Protein AF-A0A2H9NQX6-F1 (afdb_monomer)

Structure (mmCIF, N/CA/C/O backbone):
data_AF-A0A2H9NQX6-F1
#
_entry.id   AF-A0A2H9NQX6-F1
#
loop_
_atom_site.group_PDB
_atom_site.id
_atom_site.type_symbol
_atom_site.label_atom_id
_atom_site.label_alt_id
_atom_site.label_comp_id
_atom_site.label_asym_id
_atom_site.label_entity_id
_atom_site.label_seq_id
_atom_site.pdbx_PDB_ins_code
_atom_site.Cartn_x
_atom_site.Cartn_y
_atom_site.Cartn_z
_atom_site.occupancy
_atom_site.B_iso_or_equiv
_atom_site.auth_seq_id
_atom_site.auth_comp_id
_atom_site.auth_asym_id
_atom_site.auth_atom_id
_atom_site.pdbx_PDB_model_num
ATOM 1 N N . MET A 1 1 ? -41.849 44.296 30.010 1.00 39.97 1 MET A N 1
ATOM 2 C CA . MET A 1 1 ? -41.248 44.335 28.654 1.00 39.97 1 MET A CA 1
ATOM 3 C C . MET A 1 1 ? -39.740 44.208 28.822 1.00 39.97 1 MET A C 1
ATOM 5 O O . MET A 1 1 ? -39.213 44.959 29.615 1.00 39.97 1 MET A O 1
ATOM 9 N N . GLY A 1 2 ? -38.975 43.297 28.233 1.00 39.94 2 GLY A N 1
ATOM 10 C CA . GLY A 1 2 ? -39.210 42.163 27.345 1.00 39.94 2 GLY A CA 1
ATOM 11 C C . GLY A 1 2 ? -37.948 41.278 27.388 1.00 39.94 2 GLY A C 1
ATOM 12 O O . GLY A 1 2 ? -36.849 41.779 27.616 1.00 39.94 2 GLY A O 1
ATOM 13 N N . ARG A 1 3 ? -38.117 39.959 27.236 1.00 49.62 3 ARG A N 1
ATOM 14 C CA . ARG A 1 3 ? -37.023 38.987 27.035 1.00 49.62 3 ARG A CA 1
ATOM 15 C C . ARG A 1 3 ? -36.386 39.194 25.658 1.00 49.62 3 ARG A C 1
ATOM 17 O O . ARG A 1 3 ? -37.136 39.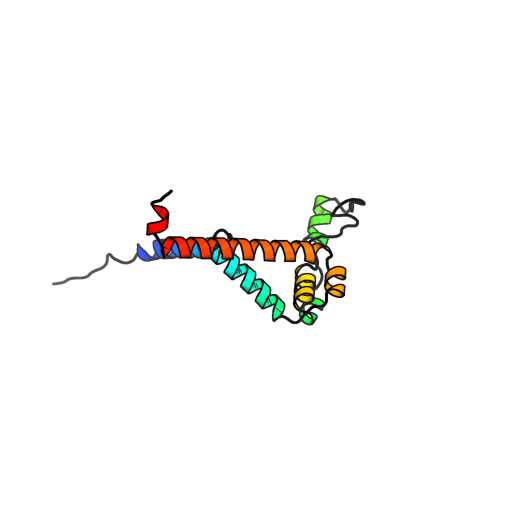467 24.733 1.00 49.62 3 ARG A O 1
ATOM 24 N N . LEU A 1 4 ? -35.078 38.940 25.538 1.00 42.25 4 LEU A N 1
ATOM 25 C CA . LEU A 1 4 ? -34.339 38.364 24.388 1.00 42.25 4 LEU A CA 1
ATOM 26 C C . LEU A 1 4 ? -32.843 38.412 24.783 1.00 42.25 4 LEU A C 1
ATOM 28 O O . LEU A 1 4 ? -32.317 39.484 25.024 1.00 42.25 4 LEU A O 1
ATOM 32 N N . GLY A 1 5 ? -32.088 37.335 24.999 1.00 50.78 5 GLY A N 1
ATOM 33 C CA . GLY A 1 5 ? -32.151 36.008 24.399 1.00 50.78 5 GLY A CA 1
ATOM 34 C C . GLY A 1 5 ? -31.004 35.806 23.403 1.00 50.78 5 GLY A C 1
ATOM 35 O O . GLY A 1 5 ? -31.283 35.457 22.269 1.00 50.78 5 GLY A O 1
ATOM 36 N N . LEU A 1 6 ? -29.738 36.050 23.779 1.00 46.53 6 LEU A N 1
ATOM 37 C CA . LEU A 1 6 ? -28.574 35.832 22.901 1.00 46.53 6 LEU A CA 1
ATOM 38 C C . LEU A 1 6 ? -27.316 35.463 23.704 1.00 46.53 6 LEU A C 1
ATOM 40 O O . LEU A 1 6 ? -26.454 36.300 23.918 1.00 46.53 6 LEU A O 1
ATOM 44 N N . ASN A 1 7 ? -27.200 34.214 24.159 1.00 44.38 7 ASN A N 1
ATOM 45 C CA . ASN A 1 7 ? -25.931 33.640 24.632 1.00 44.38 7 ASN A CA 1
ATOM 46 C C . ASN A 1 7 ? -25.995 32.107 24.548 1.00 44.38 7 ASN A C 1
ATOM 48 O O . ASN A 1 7 ? -26.168 31.469 25.576 1.00 44.38 7 ASN A O 1
ATOM 52 N N . PHE A 1 8 ? -25.927 31.483 23.359 1.00 49.56 8 PHE A N 1
ATOM 53 C CA . PHE A 1 8 ? -25.793 30.008 23.312 1.00 49.56 8 PHE A CA 1
ATOM 54 C C . PHE A 1 8 ? -25.123 29.381 22.066 1.00 49.56 8 PHE A C 1
ATOM 56 O O . PHE A 1 8 ? -25.187 28.166 21.908 1.00 49.56 8 PHE A O 1
ATOM 63 N N . PHE A 1 9 ? -24.452 30.134 21.180 1.00 52.66 9 PHE A N 1
ATOM 64 C CA . PHE A 1 9 ? -24.015 29.580 19.877 1.00 52.66 9 PHE A CA 1
ATOM 65 C C . PHE A 1 9 ? -22.508 29.398 19.557 1.00 52.66 9 PHE A C 1
ATOM 67 O O . PHE A 1 9 ? -22.243 28.649 18.616 1.00 52.66 9 PHE A O 1
ATOM 74 N N . PRO A 1 10 ? -21.485 29.926 20.270 1.00 51.75 10 PRO A N 1
ATOM 75 C CA . PRO A 1 10 ? -20.105 29.786 19.775 1.00 51.75 10 PRO A CA 1
ATOM 76 C C . PRO A 1 10 ? -19.393 28.479 20.187 1.00 51.75 10 PRO A C 1
ATOM 78 O O . PRO A 1 10 ? -18.396 28.107 19.570 1.00 51.75 10 PRO A O 1
ATOM 81 N N . LEU A 1 11 ? -19.881 27.741 21.194 1.00 53.97 11 LEU A N 1
ATOM 82 C CA . LEU A 1 11 ? -19.139 26.595 21.750 1.00 53.97 11 LEU A CA 1
ATOM 83 C C . LEU A 1 11 ? -19.192 25.330 20.868 1.00 53.97 11 LEU A C 1
ATOM 85 O O . LEU A 1 11 ? -18.243 24.549 20.828 1.00 53.97 11 LEU A O 1
ATOM 89 N N . ASN A 1 12 ? -20.290 25.130 20.134 1.00 57.72 12 ASN A N 1
ATOM 90 C CA . ASN A 1 12 ? -20.529 23.897 19.373 1.00 57.72 12 ASN A CA 1
ATOM 91 C C . ASN A 1 12 ? -19.676 23.813 18.090 1.00 57.72 12 ASN A C 1
ATOM 93 O O . ASN A 1 12 ? -19.292 22.724 17.669 1.00 57.72 12 ASN A O 1
ATOM 97 N N . ILE A 1 13 ? -19.315 24.959 17.499 1.00 62.16 13 ILE A N 1
ATOM 98 C CA . ILE A 1 13 ? -18.551 25.032 16.241 1.00 62.16 13 ILE A CA 1
ATOM 99 C C . ILE A 1 13 ? -17.089 24.616 16.449 1.00 62.16 13 ILE A C 1
ATOM 101 O O . ILE A 1 13 ? -16.554 23.838 15.662 1.00 62.16 13 ILE A O 1
ATOM 105 N N . SER A 1 14 ? -16.449 25.065 17.533 1.00 62.31 14 SER A N 1
ATOM 106 C CA . SER A 1 14 ? -15.056 24.702 17.843 1.00 62.31 14 SER A CA 1
ATOM 107 C C . SER A 1 14 ? -14.913 23.212 18.195 1.00 62.31 14 SER A C 1
ATOM 109 O O . SER A 1 14 ? -13.994 22.527 17.739 1.00 62.31 14 SER A O 1
ATOM 111 N N . ILE A 1 15 ? -15.885 22.663 18.931 1.00 6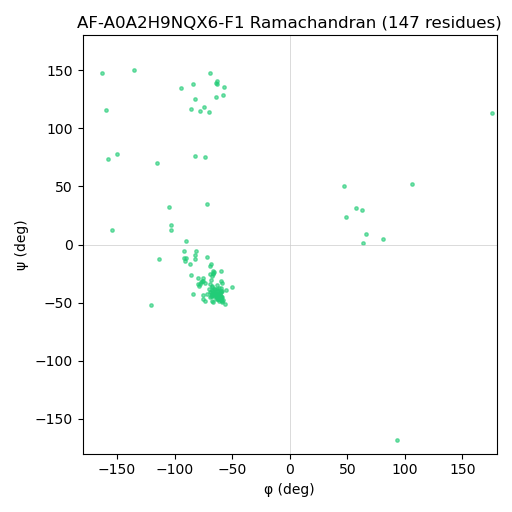8.50 15 ILE A N 1
ATOM 112 C CA . ILE A 1 15 ? -15.942 21.232 19.259 1.00 68.50 15 ILE A CA 1
ATOM 113 C C . ILE A 1 15 ? -16.185 20.394 17.996 1.00 68.50 15 ILE A C 1
ATOM 115 O O . ILE A 1 15 ? -15.511 19.379 17.793 1.00 68.50 15 ILE A O 1
ATOM 119 N N . ALA A 1 16 ? -17.097 20.826 17.118 1.00 70.38 16 ALA A N 1
ATOM 120 C CA . ALA A 1 16 ? -17.343 20.170 15.836 1.00 70.38 16 ALA A CA 1
ATOM 121 C C . ALA A 1 16 ? -16.098 20.196 14.934 1.00 70.38 16 ALA A C 1
ATOM 123 O O . ALA A 1 16 ? -15.716 19.151 14.407 1.00 70.38 16 ALA A O 1
ATOM 124 N N . ALA A 1 17 ? -15.407 21.334 14.828 1.00 75.31 17 ALA A N 1
ATOM 125 C CA . ALA A 1 17 ? -14.179 21.468 14.045 1.00 75.31 17 ALA A CA 1
ATOM 126 C C . ALA A 1 17 ? -13.059 20.541 14.550 1.00 75.31 17 ALA A C 1
ATOM 128 O O . ALA A 1 17 ? -12.424 19.844 13.755 1.00 75.31 17 ALA A O 1
ATOM 129 N N . ASN A 1 18 ? -12.861 20.447 15.868 1.00 79.75 18 ASN A N 1
ATOM 130 C CA . ASN A 1 18 ? -11.870 19.540 16.454 1.00 79.75 18 ASN A CA 1
ATOM 131 C C . ASN A 1 18 ? -12.236 18.062 16.256 1.00 79.75 18 ASN A C 1
ATOM 133 O O . ASN A 1 18 ? -11.359 17.236 15.989 1.00 79.75 18 ASN A O 1
ATOM 137 N N . LYS A 1 19 ? -13.526 17.718 16.324 1.00 81.12 19 LYS A N 1
ATOM 138 C CA . LYS A 1 19 ? -14.008 16.356 16.060 1.00 81.12 19 LYS A CA 1
ATOM 139 C C . LYS A 1 19 ? -13.821 15.970 14.592 1.00 81.12 19 LYS A C 1
ATOM 141 O O . LYS A 1 19 ? -13.348 14.871 14.316 1.00 81.12 19 LYS A O 1
ATOM 146 N N . VAL A 1 20 ? -14.124 16.879 13.665 1.00 84.19 20 VAL A N 1
ATOM 147 C CA . VAL A 1 20 ? -13.917 16.689 12.221 1.00 84.19 20 VAL A CA 1
ATOM 148 C C . VAL A 1 20 ? -12.430 16.553 11.901 1.00 84.19 20 VAL A C 1
ATOM 150 O O . VAL A 1 20 ? -12.042 15.601 11.230 1.00 84.19 20 VAL A O 1
ATOM 153 N N . LYS A 1 21 ? -11.577 17.428 12.446 1.00 84.69 21 LYS A N 1
ATOM 154 C CA . LYS A 1 21 ? -10.122 17.350 12.258 1.00 84.69 21 LYS A CA 1
ATOM 155 C C . LYS A 1 21 ? -9.556 16.029 12.775 1.00 84.69 21 LYS A C 1
ATOM 157 O O . LYS A 1 21 ? -8.735 15.420 12.098 1.00 84.69 21 LYS A O 1
ATOM 162 N N . LYS A 1 22 ? -10.035 15.555 13.930 1.00 80.69 22 LYS A N 1
ATOM 163 C CA . LYS A 1 22 ? -9.659 14.247 14.477 1.00 80.69 22 LYS A CA 1
ATOM 164 C C . LYS A 1 22 ? -10.088 13.100 13.564 1.00 80.69 22 LYS A C 1
ATOM 166 O O . LYS A 1 22 ? -9.275 12.233 13.293 1.00 80.69 22 LYS A O 1
ATOM 171 N N . ILE A 1 23 ? -11.315 13.118 13.039 1.00 78.31 23 ILE A N 1
ATOM 172 C CA . ILE A 1 23 ? -11.800 12.087 12.106 1.00 78.31 23 ILE A CA 1
ATOM 173 C C . ILE A 1 23 ? -10.974 12.078 10.813 1.00 78.31 23 ILE A C 1
ATOM 175 O O . ILE A 1 23 ? -10.552 11.015 10.368 1.00 78.31 23 ILE A O 1
ATOM 179 N N . ILE A 1 24 ? -10.711 13.251 10.230 1.00 81.62 24 ILE A N 1
ATOM 180 C CA . ILE A 1 24 ? -9.895 13.389 9.016 1.00 81.62 24 ILE A CA 1
ATOM 181 C C . ILE A 1 24 ? -8.472 12.885 9.274 1.00 81.62 24 ILE A C 1
ATOM 183 O O . ILE A 1 24 ? -7.932 12.113 8.483 1.00 81.62 24 ILE A O 1
ATOM 187 N N . PHE A 1 25 ? -7.877 13.271 10.403 1.00 82.12 25 PHE A N 1
ATOM 188 C CA . PHE A 1 25 ? -6.543 12.823 10.781 1.00 82.12 25 PHE A CA 1
ATOM 189 C C . PHE A 1 25 ? -6.500 11.316 11.054 1.00 82.12 25 PHE A C 1
ATOM 191 O O . PHE A 1 25 ? -5.592 10.645 10.582 1.00 82.12 25 PHE A O 1
ATOM 198 N N . ASP A 1 26 ? -7.500 10.753 11.735 1.00 75.38 26 ASP A N 1
ATOM 199 C CA . ASP A 1 26 ? -7.608 9.312 11.983 1.00 75.38 26 ASP A CA 1
ATOM 200 C C . ASP A 1 26 ? -7.767 8.524 10.670 1.00 75.38 26 ASP A C 1
ATOM 202 O O . ASP A 1 26 ? -7.224 7.422 10.543 1.00 75.38 26 ASP A O 1
ATOM 206 N N . PHE A 1 27 ? -8.461 9.102 9.681 1.00 77.44 27 PHE A N 1
ATOM 207 C CA . PHE A 1 27 ? -8.607 8.548 8.335 1.00 77.44 27 PHE A CA 1
ATOM 208 C C . PHE A 1 27 ? -7.283 8.556 7.557 1.00 77.44 27 PHE A C 1
ATOM 210 O O . PHE A 1 27 ? -6.925 7.547 6.950 1.00 77.44 27 PHE A O 1
ATOM 217 N N . LEU A 1 28 ? -6.532 9.659 7.622 1.00 76.31 28 LEU A N 1
ATOM 218 C CA . LEU A 1 28 ? -5.224 9.824 6.971 1.00 76.31 28 LEU A CA 1
ATOM 219 C C . LEU A 1 28 ? -4.101 9.045 7.665 1.00 76.31 28 LEU A C 1
ATOM 221 O O . LEU A 1 28 ? -3.173 8.584 7.010 1.00 76.31 28 LEU A O 1
ATOM 225 N N . SER A 1 29 ? -4.168 8.896 8.986 1.00 73.88 29 SER A N 1
ATOM 226 C CA . SER A 1 29 ? -3.083 8.335 9.792 1.00 73.88 29 SER A CA 1
ATOM 227 C C . SER A 1 29 ? -3.067 6.803 9.796 1.00 73.88 29 SER A C 1
ATOM 229 O O . SER A 1 29 ? -2.127 6.227 10.341 1.00 73.88 29 SER A O 1
ATOM 231 N N . PHE A 1 30 ? -4.093 6.130 9.248 1.00 78.25 30 PHE A N 1
ATOM 232 C CA . PHE A 1 30 ? -4.238 4.660 9.247 1.00 78.25 30 PHE A CA 1
ATOM 233 C C . PHE A 1 30 ? -4.024 4.009 10.632 1.00 78.25 30 PHE A C 1
ATOM 235 O O . PHE A 1 30 ? -3.681 2.830 10.739 1.00 78.25 30 PHE A O 1
ATOM 242 N N . ASN A 1 31 ? -4.229 4.775 11.708 1.00 78.19 31 ASN A N 1
ATOM 243 C CA . ASN A 1 31 ? -3.743 4.419 13.041 1.00 78.19 31 ASN A CA 1
ATOM 244 C C . ASN A 1 31 ? -4.645 3.385 13.736 1.00 78.19 31 ASN A C 1
ATOM 246 O O . ASN A 1 31 ? -4.205 2.567 14.540 1.00 78.19 31 ASN A O 1
ATOM 250 N N . THR A 1 32 ? -5.939 3.388 13.407 1.00 84.62 32 THR A N 1
ATOM 251 C CA . THR A 1 32 ? -6.918 2.476 14.011 1.00 84.62 32 THR A CA 1
ATOM 252 C C . THR A 1 32 ? -7.107 1.231 13.136 1.00 84.62 32 THR A C 1
ATOM 254 O O . THR A 1 32 ? -7.367 1.384 11.942 1.00 84.62 32 THR A O 1
ATOM 257 N N . PRO A 1 33 ? -7.121 -0.001 13.696 1.00 84.44 33 PRO A N 1
ATOM 258 C CA . PRO A 1 33 ? -7.278 -1.232 12.906 1.00 84.44 33 PRO A CA 1
ATOM 259 C C . PRO A 1 33 ? -8.587 -1.267 12.100 1.00 84.44 33 PRO A C 1
ATOM 261 O O . PRO A 1 33 ? -8.614 -1.765 10.983 1.00 84.44 33 PRO A O 1
ATOM 264 N N . LYS A 1 34 ? -9.673 -0.674 12.622 1.00 86.75 34 LYS A N 1
ATOM 265 C CA . LYS A 1 34 ? -10.951 -0.543 11.897 1.00 86.75 34 LYS A CA 1
ATOM 266 C C . LYS A 1 34 ? -10.821 0.305 10.629 1.00 86.75 34 LYS A C 1
ATOM 268 O O . LYS A 1 34 ? -11.313 -0.093 9.582 1.00 86.75 34 LYS A O 1
ATOM 273 N N . ILE A 1 35 ? -10.168 1.463 10.744 1.00 87.19 35 ILE A N 1
ATOM 274 C CA . ILE A 1 35 ? -9.976 2.405 9.633 1.00 87.19 35 ILE A CA 1
ATOM 275 C C . ILE A 1 35 ? -9.008 1.810 8.618 1.00 87.19 35 ILE A C 1
ATOM 277 O O . ILE A 1 35 ? -9.262 1.879 7.423 1.00 87.19 35 ILE A O 1
ATOM 281 N N . ARG A 1 36 ? -7.935 1.163 9.084 1.00 88.50 36 ARG A N 1
ATOM 282 C CA . ARG A 1 36 ? -6.975 0.503 8.202 1.00 88.50 36 ARG A CA 1
ATOM 283 C C . ARG A 1 36 ? -7.631 -0.589 7.363 1.00 88.50 36 ARG A C 1
ATOM 285 O O . ARG A 1 36 ? -7.444 -0.585 6.152 1.00 88.50 36 ARG A O 1
ATOM 292 N N . ILE A 1 37 ? -8.453 -1.453 7.965 1.00 91.12 37 ILE A N 1
ATOM 293 C CA . ILE A 1 37 ? -9.226 -2.450 7.209 1.00 91.12 37 ILE A CA 1
ATOM 294 C C . ILE A 1 37 ? -10.136 -1.772 6.188 1.00 91.12 37 ILE A C 1
ATOM 296 O O . ILE A 1 37 ? -10.123 -2.166 5.025 1.00 91.12 37 ILE A O 1
ATOM 300 N N . PHE A 1 38 ? -10.895 -0.754 6.601 1.00 90.94 38 PHE A N 1
ATOM 301 C CA . PHE A 1 38 ? -11.811 -0.047 5.708 1.00 90.94 38 PHE A CA 1
ATOM 302 C C . PHE A 1 38 ? -11.078 0.579 4.511 1.00 90.94 38 PHE A C 1
ATOM 304 O O . PHE A 1 38 ? -11.451 0.328 3.367 1.00 90.94 38 PHE A O 1
ATOM 311 N N . ASN A 1 39 ? -9.990 1.311 4.754 1.00 90.00 39 ASN A N 1
ATOM 312 C CA . ASN A 1 39 ? -9.230 1.984 3.703 1.00 90.00 39 ASN A CA 1
ATOM 313 C C . ASN A 1 39 ? -8.521 0.993 2.777 1.00 90.00 39 ASN A C 1
ATOM 315 O O . ASN A 1 39 ? -8.638 1.116 1.562 1.00 90.00 39 ASN A O 1
ATOM 319 N N . LEU A 1 40 ? -7.809 -0.001 3.321 1.00 89.81 40 LEU A N 1
ATOM 320 C CA . LEU A 1 40 ? -7.088 -0.978 2.498 1.00 89.81 40 LEU A CA 1
ATOM 321 C C . LEU A 1 40 ? -8.050 -1.842 1.673 1.00 89.81 40 LEU A C 1
ATOM 323 O O . LEU A 1 40 ? -7.765 -2.111 0.509 1.00 89.81 40 LEU A O 1
ATOM 327 N N . SER A 1 41 ? -9.201 -2.223 2.238 1.00 91.38 41 SER A N 1
ATOM 328 C CA . SER A 1 41 ? -10.230 -2.973 1.501 1.00 91.38 41 SER A CA 1
ATOM 329 C C . SER A 1 41 ? -10.876 -2.117 0.414 1.00 91.38 41 SER A C 1
ATOM 331 O O . SER A 1 41 ? -11.077 -2.603 -0.691 1.00 91.38 41 SER A O 1
ATOM 333 N N . SER A 1 42 ? -11.151 -0.838 0.697 1.00 91.19 42 SER A N 1
ATOM 334 C CA . SER A 1 42 ? -11.677 0.111 -0.293 1.00 91.19 42 SER A CA 1
ATOM 335 C C . SER A 1 42 ? -10.707 0.303 -1.464 1.00 91.19 42 SER A C 1
ATOM 337 O O . SER A 1 42 ? -11.114 0.237 -2.620 1.00 91.19 42 SER A O 1
ATOM 339 N N . ILE A 1 43 ? -9.406 0.441 -1.180 1.00 90.44 43 ILE A N 1
ATOM 340 C CA . ILE A 1 43 ? -8.361 0.544 -2.210 1.00 90.44 43 ILE A CA 1
ATOM 341 C C . ILE A 1 43 ? -8.283 -0.737 -3.051 1.00 90.44 43 ILE A C 1
ATOM 343 O O . ILE A 1 43 ? -8.230 -0.650 -4.277 1.00 90.44 43 ILE A O 1
ATOM 347 N N . LEU A 1 44 ? -8.292 -1.918 -2.421 1.00 91.00 44 LEU A N 1
ATOM 348 C CA . LEU A 1 44 ? -8.276 -3.195 -3.147 1.00 91.00 44 LEU A CA 1
ATOM 349 C C . LEU A 1 44 ? -9.506 -3.350 -4.037 1.00 91.00 44 LEU A C 1
ATOM 351 O O . LEU A 1 44 ? -9.377 -3.723 -5.198 1.00 91.00 44 LEU A O 1
ATOM 355 N N . LEU A 1 45 ? -10.685 -3.035 -3.499 1.00 91.81 45 LEU A N 1
ATOM 356 C CA . LEU A 1 45 ? -11.943 -3.122 -4.226 1.00 91.81 45 LEU A CA 1
ATOM 357 C C . LEU A 1 45 ? -11.948 -2.168 -5.422 1.00 91.81 45 LEU A C 1
ATOM 359 O O . LEU A 1 45 ? -12.301 -2.568 -6.525 1.00 91.81 45 LEU A O 1
ATOM 363 N N . PHE A 1 46 ? -11.495 -0.930 -5.225 1.00 91.25 46 PHE A N 1
ATOM 364 C CA . PHE A 1 46 ? -11.364 0.040 -6.304 1.00 91.25 46 PHE A CA 1
ATOM 365 C C . PHE A 1 46 ? -10.427 -0.462 -7.411 1.00 91.25 46 PHE A C 1
ATOM 367 O O . PHE A 1 46 ? -10.779 -0.393 -8.584 1.00 91.25 46 PHE A O 1
ATOM 374 N N . LEU A 1 47 ? -9.268 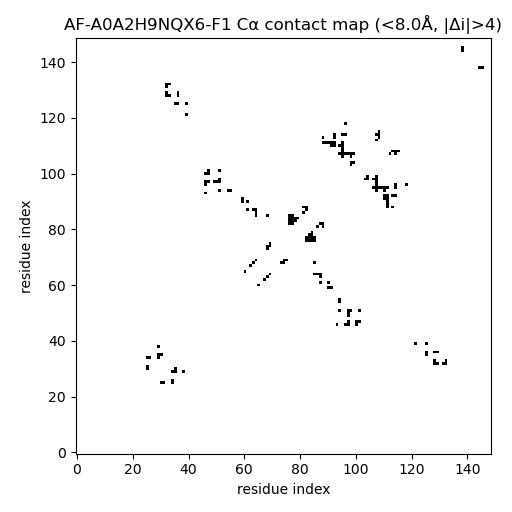-1.025 -7.056 1.00 89.00 47 LEU A N 1
ATOM 375 C CA . LEU A 1 47 ? -8.320 -1.580 -8.031 1.00 89.00 47 LEU A CA 1
ATOM 376 C C . LEU A 1 47 ? -8.815 -2.854 -8.723 1.00 89.00 47 LEU A C 1
ATOM 378 O O . LEU A 1 47 ? -8.357 -3.143 -9.828 1.00 89.00 47 LEU A O 1
ATOM 382 N N . ALA A 1 48 ? -9.705 -3.608 -8.079 1.00 89.00 48 ALA A N 1
ATOM 383 C CA . ALA A 1 48 ? -10.353 -4.776 -8.662 1.00 89.00 48 ALA A CA 1
ATOM 384 C C . ALA A 1 48 ? -11.480 -4.390 -9.634 1.00 89.00 48 ALA A C 1
ATOM 386 O O . ALA A 1 48 ? -11.706 -5.098 -10.606 1.00 89.00 48 ALA A O 1
ATOM 387 N N . ILE A 1 49 ? -12.172 -3.272 -9.389 1.00 90.94 49 ILE A N 1
ATOM 388 C CA . ILE A 1 49 ? -13.218 -2.748 -10.284 1.00 90.94 49 ILE A CA 1
ATOM 389 C C . ILE A 1 49 ? -12.605 -1.991 -11.471 1.00 90.94 49 ILE A C 1
ATOM 391 O O . ILE A 1 49 ? -13.163 -1.996 -12.566 1.00 90.94 49 ILE A O 1
ATOM 395 N N . LEU A 1 50 ? -11.476 -1.311 -11.259 1.00 86.56 50 LEU A N 1
ATOM 396 C CA . LEU A 1 50 ? -10.838 -0.485 -12.277 1.00 86.56 50 LEU A CA 1
ATOM 397 C C . LEU A 1 50 ? -10.140 -1.364 -13.336 1.00 86.56 50 LEU A C 1
ATOM 399 O O . LEU A 1 50 ? -9.181 -2.059 -12.986 1.00 86.56 50 LEU A O 1
ATOM 403 N N . PRO A 1 51 ? -10.538 -1.296 -14.624 1.00 81.25 51 PRO A N 1
ATOM 404 C CA . PRO A 1 51 ? -9.922 -2.110 -15.664 1.00 81.25 51 PRO A CA 1
ATOM 405 C C . PRO A 1 51 ? -8.444 -1.758 -15.828 1.00 81.25 51 PRO A C 1
ATOM 407 O O . PRO A 1 51 ? -8.057 -0.583 -15.853 1.00 81.25 51 PRO A O 1
ATOM 410 N N . THR A 1 52 ? -7.612 -2.783 -15.992 1.00 80.06 52 THR A N 1
ATOM 411 C CA . THR A 1 52 ? -6.154 -2.660 -16.153 1.00 80.06 52 THR A CA 1
ATOM 412 C C . THR A 1 52 ? -5.749 -1.824 -17.374 1.00 80.06 52 THR A C 1
ATOM 414 O O . THR A 1 52 ? -4.660 -1.237 -17.382 1.00 80.06 52 THR A O 1
ATOM 417 N N . ASP A 1 53 ? -6.624 -1.709 -18.375 1.00 76.75 53 ASP A N 1
ATOM 418 C CA . ASP A 1 53 ? -6.405 -0.924 -19.592 1.00 76.75 53 ASP A CA 1
ATOM 419 C C . ASP A 1 53 ? -6.292 0.573 -19.298 1.00 76.75 53 ASP A C 1
ATOM 421 O O . ASP A 1 53 ? -5.359 1.222 -19.771 1.00 76.75 53 ASP A O 1
ATOM 425 N N . TYR A 1 54 ? -7.135 1.117 -18.413 1.00 78.25 54 TYR A N 1
ATOM 426 C CA . TYR A 1 54 ? -7.055 2.527 -18.012 1.00 78.25 54 TYR A CA 1
ATOM 427 C C . TYR A 1 54 ? -5.722 2.852 -17.336 1.00 78.25 54 TYR A C 1
ATOM 429 O O . TYR A 1 54 ? -5.132 3.904 -17.585 1.00 78.25 54 TYR A O 1
ATOM 437 N N . LEU A 1 55 ? -5.190 1.924 -16.533 1.00 74.50 55 LEU A N 1
ATOM 438 C CA . LEU A 1 55 ? -3.877 2.098 -15.917 1.00 74.50 55 LEU A CA 1
ATOM 439 C C . LEU A 1 55 ? -2.733 2.031 -16.927 1.00 74.50 55 LEU A C 1
ATOM 441 O O . LEU A 1 55 ? -1.643 2.490 -16.585 1.00 74.50 55 LEU A O 1
ATOM 445 N N . SER A 1 56 ? -2.934 1.483 -18.129 1.00 67.44 56 SER A N 1
ATOM 446 C CA . SER A 1 56 ? -1.902 1.378 -19.171 1.00 67.44 56 SER A CA 1
ATOM 447 C C . SER A 1 56 ? -1.628 2.718 -19.861 1.00 67.44 56 SER A C 1
ATOM 449 O O . SER A 1 56 ? -0.474 2.996 -20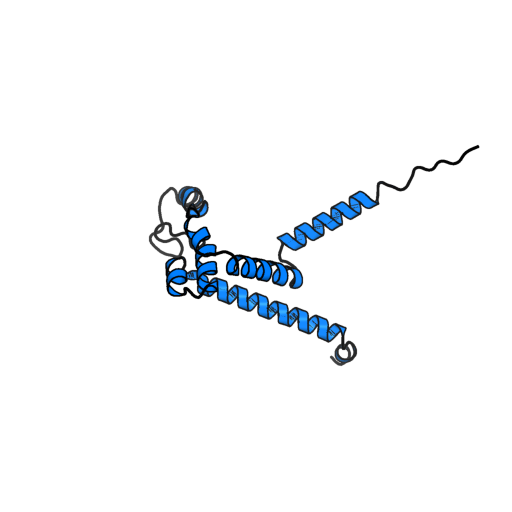.188 1.00 67.44 56 SER A O 1
ATOM 451 N N . TYR A 1 57 ? -2.644 3.578 -19.974 1.00 66.81 57 TYR A N 1
ATOM 452 C CA . TYR A 1 57 ? -2.525 4.928 -20.544 1.00 66.81 57 TYR A CA 1
ATOM 453 C C . TYR A 1 57 ? -1.998 5.973 -19.557 1.00 66.81 57 TYR A C 1
ATOM 455 O O . TYR A 1 57 ? -1.613 7.066 -19.970 1.00 66.81 57 TYR A O 1
ATOM 463 N N . LEU A 1 58 ? -1.948 5.657 -18.257 1.00 66.56 58 LEU A N 1
ATOM 464 C CA . LEU A 1 58 ? -1.336 6.563 -17.291 1.00 66.56 58 LEU A CA 1
ATOM 465 C C . LEU A 1 58 ? 0.162 6.696 -17.606 1.00 66.56 58 LEU A C 1
ATOM 467 O O . LEU A 1 58 ? 0.861 5.674 -17.669 1.00 66.56 58 LEU A O 1
ATOM 471 N N . PRO A 1 59 ? 0.677 7.929 -17.767 1.00 60.84 59 PRO A N 1
ATOM 472 C CA . PRO A 1 59 ? 2.098 8.134 -17.966 1.00 60.84 59 PRO A CA 1
ATOM 473 C C . PRO A 1 59 ? 2.836 7.537 -16.769 1.00 60.84 59 PRO A C 1
ATOM 475 O O . PRO A 1 59 ? 2.550 7.864 -15.617 1.00 60.84 59 PRO A O 1
ATOM 478 N N . SER A 1 60 ? 3.839 6.697 -17.021 1.00 61.53 60 SER A N 1
ATOM 479 C CA . SER A 1 60 ? 4.792 6.238 -16.001 1.00 61.53 60 SER A CA 1
ATOM 480 C C . SER A 1 60 ? 5.750 7.364 -15.582 1.00 61.53 60 SER A C 1
ATOM 482 O O . SER A 1 60 ? 6.937 7.137 -15.342 1.00 61.53 60 SER A O 1
ATOM 484 N N . GLY A 1 61 ? 5.253 8.602 -15.548 1.00 60.72 61 GLY A N 1
ATOM 485 C CA . GLY A 1 61 ? 5.944 9.779 -15.059 1.00 60.72 61 GLY A CA 1
ATOM 486 C C . GLY A 1 61 ? 5.998 9.715 -13.545 1.00 60.72 61 GLY A C 1
ATOM 487 O O . GLY A 1 61 ? 5.248 10.391 -12.849 1.00 60.72 61 GLY A O 1
ATOM 488 N N . CYS A 1 62 ? 6.869 8.866 -13.013 1.00 71.06 62 CYS A N 1
ATOM 489 C CA . CYS A 1 62 ? 7.159 8.887 -11.594 1.00 71.06 62 CYS A CA 1
ATOM 490 C C . CYS A 1 62 ? 7.947 10.160 -11.292 1.00 71.06 62 CYS A C 1
ATOM 492 O O . CYS A 1 62 ? 9.102 10.281 -11.703 1.00 71.06 62 CYS A O 1
ATOM 494 N N . ILE A 1 63 ? 7.352 11.071 -10.518 1.00 74.81 63 ILE A N 1
ATOM 495 C CA . ILE A 1 63 ? 8.031 12.261 -9.972 1.00 74.81 63 ILE A CA 1
ATOM 496 C C . ILE A 1 63 ? 9.348 11.846 -9.298 1.00 74.81 63 ILE A C 1
ATOM 498 O O . ILE A 1 63 ? 10.374 12.499 -9.454 1.00 74.81 63 ILE A O 1
ATOM 502 N N . PHE A 1 64 ? 9.357 10.687 -8.636 1.00 72.12 64 PHE A N 1
ATOM 503 C CA . PHE A 1 64 ? 10.563 10.130 -8.034 1.00 72.12 64 PHE A CA 1
ATOM 504 C C . PHE A 1 64 ? 11.693 9.858 -9.035 1.00 72.12 64 PHE A C 1
ATOM 506 O O . PHE A 1 64 ? 12.837 10.199 -8.757 1.00 72.12 64 PHE A O 1
ATOM 513 N N . LYS A 1 65 ? 11.386 9.274 -10.199 1.00 72.50 65 LYS A N 1
ATOM 514 C CA . LYS A 1 65 ? 12.382 8.957 -11.233 1.00 72.50 65 LYS A CA 1
ATOM 515 C C . LYS A 1 65 ? 12.823 10.210 -11.992 1.00 72.50 65 LYS A C 1
ATOM 517 O O . LYS A 1 65 ? 14.009 10.383 -12.238 1.00 72.50 65 LYS A O 1
ATOM 522 N N . ASN A 1 66 ? 11.867 11.067 -12.349 1.00 73.25 66 ASN A N 1
ATOM 523 C CA . ASN A 1 66 ? 12.114 12.198 -13.244 1.00 73.25 66 ASN A CA 1
ATOM 524 C C . ASN A 1 66 ? 12.633 13.446 -12.517 1.00 73.25 66 ASN A C 1
ATOM 526 O O . ASN A 1 66 ? 13.306 14.259 -13.138 1.00 73.25 66 ASN A O 1
ATOM 530 N N . PHE A 1 67 ? 12.318 13.610 -11.230 1.00 76.25 67 PHE A N 1
ATOM 531 C CA . PHE A 1 67 ? 12.650 14.816 -10.471 1.00 76.25 67 PHE A CA 1
ATOM 532 C C . PHE A 1 67 ? 13.532 14.520 -9.253 1.00 76.25 67 PHE A C 1
ATOM 534 O O . PHE A 1 67 ? 14.598 15.106 -9.120 1.00 76.25 67 PHE A O 1
ATOM 541 N N . ILE A 1 68 ? 13.145 13.578 -8.384 1.00 77.50 68 ILE A N 1
ATOM 542 C CA . ILE A 1 68 ? 13.846 13.368 -7.101 1.00 77.50 68 ILE A CA 1
ATOM 543 C C . ILE A 1 68 ? 15.196 12.654 -7.269 1.00 77.50 68 ILE A C 1
ATOM 545 O O . ILE A 1 68 ? 16.193 13.104 -6.710 1.00 77.50 68 ILE A O 1
ATOM 549 N N . LEU A 1 69 ? 15.259 11.566 -8.043 1.00 75.25 69 LEU A N 1
ATOM 550 C CA . LEU A 1 69 ? 16.506 10.830 -8.289 1.00 75.25 69 LEU A CA 1
ATOM 551 C C . LEU A 1 69 ? 17.633 11.710 -8.862 1.00 75.25 69 LEU A C 1
ATOM 553 O O . LEU A 1 69 ? 18.721 11.695 -8.285 1.00 75.25 69 LEU A O 1
ATOM 557 N N . PRO A 1 70 ? 17.418 12.495 -9.939 1.00 76.38 70 PRO A N 1
ATOM 558 C CA . PRO A 1 70 ? 18.474 13.350 -10.475 1.00 76.38 70 PRO A CA 1
ATOM 559 C C . PRO A 1 70 ? 18.866 14.486 -9.522 1.00 76.38 70 PRO A C 1
ATOM 561 O O . PRO A 1 70 ? 20.004 14.941 -9.594 1.00 76.38 70 PRO A O 1
ATOM 564 N N . LEU A 1 71 ? 17.967 14.912 -8.626 1.00 79.75 71 LEU A N 1
ATOM 565 C CA . LEU A 1 71 ? 18.222 15.966 -7.641 1.00 79.75 71 LEU A CA 1
ATOM 566 C C . LEU A 1 71 ? 19.056 15.468 -6.447 1.00 79.75 71 LEU A C 1
ATOM 568 O O . LEU A 1 71 ? 19.887 16.212 -5.941 1.00 79.75 71 LEU A O 1
ATOM 572 N N . ILE A 1 72 ? 18.886 14.207 -6.029 1.00 77.56 72 ILE A N 1
ATOM 573 C CA . ILE A 1 72 ? 19.662 13.597 -4.931 1.00 77.56 72 ILE A CA 1
ATOM 574 C C . ILE A 1 72 ? 21.004 13.041 -5.426 1.00 77.56 72 ILE A C 1
ATOM 576 O O . ILE A 1 72 ? 22.024 13.220 -4.768 1.00 77.56 72 ILE A O 1
ATOM 580 N N . PHE A 1 73 ? 21.014 12.370 -6.580 1.00 75.00 73 PHE A N 1
ATOM 581 C CA . PHE A 1 73 ? 22.195 11.662 -7.091 1.00 75.00 73 PHE A CA 1
ATOM 582 C C . PHE A 1 73 ? 22.918 12.409 -8.219 1.00 75.00 73 PHE A C 1
ATOM 584 O O . PHE A 1 73 ? 23.773 11.836 -8.887 1.00 75.00 73 PHE A O 1
ATOM 591 N N . ASN A 1 74 ? 22.590 13.688 -8.440 1.00 71.88 74 ASN A N 1
ATOM 592 C CA . ASN A 1 74 ? 23.236 14.564 -9.423 1.00 71.88 74 ASN A CA 1
ATOM 593 C C . ASN A 1 74 ? 23.394 13.908 -10.813 1.00 71.88 74 ASN A C 1
ATOM 595 O O . ASN A 1 74 ? 24.483 13.863 -11.377 1.00 71.88 74 ASN A O 1
ATOM 599 N N . LYS A 1 75 ? 22.294 13.347 -11.339 1.00 66.81 75 LYS A N 1
ATOM 600 C CA . LYS A 1 75 ? 22.209 12.577 -12.605 1.00 66.81 75 LYS A CA 1
ATOM 601 C C . LYS A 1 75 ? 23.010 11.266 -12.675 1.00 66.81 75 LYS A C 1
ATOM 603 O O . LYS A 1 75 ? 22.925 10.589 -13.697 1.00 66.81 75 LYS A O 1
ATOM 608 N N . ASN A 1 76 ? 23.710 10.863 -11.619 1.00 61.88 76 ASN A N 1
ATOM 609 C CA . ASN A 1 76 ? 24.361 9.558 -11.559 1.00 61.88 76 ASN A CA 1
ATOM 610 C C . ASN A 1 76 ? 23.330 8.498 -11.148 1.00 61.88 76 ASN A C 1
ATOM 612 O O . ASN A 1 76 ? 22.658 8.631 -10.124 1.00 61.88 76 ASN A O 1
ATOM 616 N N . CYS A 1 77 ? 23.180 7.442 -11.944 1.00 66.69 77 CYS A N 1
ATOM 617 C CA . CYS A 1 77 ? 22.423 6.269 -11.522 1.00 66.69 77 CYS A CA 1
ATOM 618 C C . CYS A 1 77 ? 23.351 5.370 -10.698 1.00 66.69 77 CYS A C 1
ATOM 620 O O . CYS A 1 77 ? 24.509 5.191 -11.058 1.00 66.69 77 CYS A O 1
ATOM 622 N N . LEU A 1 78 ? 22.856 4.798 -9.598 1.00 63.66 78 LEU A N 1
ATOM 623 C CA . LEU A 1 78 ? 23.581 3.711 -8.941 1.00 63.66 78 LEU A CA 1
ATOM 624 C C . LEU A 1 78 ? 23.637 2.517 -9.901 1.00 63.66 78 LEU A C 1
ATOM 626 O O . LEU A 1 78 ? 22.633 2.200 -10.533 1.00 63.66 78 LEU A O 1
ATOM 630 N N . ASP A 1 79 ? 24.773 1.832 -9.978 1.00 58.75 79 ASP A N 1
ATOM 631 C CA . ASP A 1 79 ? 24.922 0.611 -10.788 1.00 58.75 79 ASP A CA 1
ATOM 632 C C . ASP A 1 79 ? 24.578 -0.659 -9.994 1.00 58.75 79 ASP A C 1
ATOM 634 O O . ASP A 1 79 ? 24.412 -1.742 -10.552 1.00 58.75 79 ASP A O 1
ATOM 638 N N . THR A 1 80 ? 24.435 -0.535 -8.672 1.00 55.22 80 THR A N 1
ATOM 639 C CA . THR A 1 80 ? 24.169 -1.644 -7.751 1.00 55.22 80 THR A CA 1
ATOM 640 C C . THR A 1 80 ? 23.073 -1.285 -6.740 1.00 55.22 80 THR A C 1
ATOM 642 O O . THR A 1 80 ? 22.879 -0.126 -6.377 1.00 55.22 80 THR A O 1
ATOM 645 N N . GLY A 1 81 ? 22.315 -2.289 -6.286 1.00 65.81 81 GLY A N 1
ATOM 646 C CA . GLY A 1 81 ? 21.275 -2.134 -5.261 1.00 65.81 81 GLY A CA 1
ATOM 647 C C . GLY A 1 81 ? 19.856 -1.871 -5.787 1.00 65.81 81 GLY A C 1
ATOM 648 O O . GLY A 1 81 ? 19.553 -2.031 -6.965 1.00 65.81 81 GLY A O 1
ATOM 649 N N . ILE A 1 82 ? 18.948 -1.492 -4.881 1.00 62.94 82 ILE A N 1
ATOM 650 C CA . ILE A 1 82 ? 17.497 -1.356 -5.148 1.00 62.94 82 ILE A CA 1
ATOM 651 C C . ILE A 1 82 ? 17.179 -0.213 -6.132 1.00 62.94 82 ILE A C 1
ATOM 653 O O . ILE A 1 82 ? 16.141 -0.236 -6.789 1.00 62.94 82 ILE A O 1
ATOM 657 N N . LEU A 1 83 ? 18.080 0.768 -6.251 1.00 65.81 83 LEU A N 1
ATOM 658 C CA . LEU A 1 83 ? 17.973 1.920 -7.154 1.00 65.81 83 LEU A CA 1
ATOM 659 C C . LEU A 1 83 ? 18.865 1.780 -8.399 1.00 65.81 83 LEU A C 1
ATOM 661 O O . LEU A 1 83 ? 19.129 2.775 -9.079 1.00 65.81 83 LEU A O 1
ATOM 665 N N . ALA A 1 84 ? 19.330 0.559 -8.693 1.00 64.31 84 ALA A N 1
ATOM 666 C CA . ALA A 1 84 ? 20.216 0.312 -9.818 1.00 64.31 84 ALA A CA 1
ATOM 667 C C . ALA A 1 84 ? 19.589 0.771 -11.149 1.00 64.31 84 ALA A C 1
ATOM 669 O O . ALA A 1 84 ? 18.400 0.541 -11.408 1.00 64.31 84 ALA A O 1
ATOM 670 N N . GLY A 1 85 ? 20.367 1.457 -11.989 1.00 62.94 85 GLY A N 1
ATOM 671 C CA . GLY A 1 85 ? 19.928 1.937 -13.303 1.00 62.94 85 GLY A CA 1
ATOM 672 C C . GLY A 1 85 ? 18.775 2.947 -13.253 1.00 62.94 85 GLY A C 1
ATOM 673 O O . GLY A 1 85 ? 17.941 2.975 -14.157 1.00 62.94 85 GLY A O 1
ATOM 674 N N . CYS A 1 86 ? 18.670 3.742 -12.181 1.00 65.44 86 CYS A N 1
ATOM 675 C CA . CYS A 1 86 ? 17.568 4.689 -11.976 1.00 65.44 86 CYS A CA 1
ATOM 676 C C . CYS A 1 86 ? 16.173 4.019 -11.994 1.00 65.44 86 CYS A C 1
ATOM 678 O O . CYS A 1 86 ? 15.159 4.613 -12.392 1.00 65.44 86 CYS A O 1
ATOM 680 N N . SER A 1 87 ? 16.119 2.762 -11.549 1.00 66.81 87 SER A N 1
ATOM 681 C CA . SER A 1 87 ? 14.884 1.999 -11.385 1.00 66.81 87 SER A CA 1
ATOM 682 C C . SER A 1 87 ? 14.181 2.448 -10.105 1.00 66.81 87 SER A C 1
ATOM 684 O O . SER A 1 87 ? 14.693 2.275 -9.004 1.00 66.81 87 SER A O 1
ATOM 686 N N . CYS A 1 88 ? 12.998 3.051 -10.225 1.00 75.88 88 CYS A N 1
ATOM 687 C CA . CYS A 1 88 ? 12.205 3.431 -9.058 1.00 75.88 88 CYS A CA 1
ATOM 688 C C . CYS A 1 88 ? 11.342 2.231 -8.615 1.00 75.88 88 CYS A C 1
ATOM 690 O O . CYS A 1 88 ? 10.454 1.822 -9.368 1.00 75.88 88 CYS A O 1
ATOM 692 N N . PRO A 1 89 ? 11.544 1.687 -7.397 1.00 74.19 89 PRO A N 1
ATOM 693 C CA . PRO A 1 89 ? 10.880 0.459 -6.942 1.00 74.19 89 PRO A CA 1
ATOM 694 C C . PRO A 1 89 ? 9.369 0.627 -6.736 1.00 74.19 89 PRO A C 1
ATOM 696 O O . PRO A 1 89 ? 8.638 -0.357 -6.679 1.00 74.19 89 PRO A O 1
ATOM 699 N N . ALA A 1 90 ? 8.889 1.869 -6.638 1.00 75.50 90 ALA A N 1
ATOM 700 C CA . ALA A 1 90 ? 7.472 2.194 -6.503 1.00 75.50 90 ALA A CA 1
ATOM 701 C C . ALA A 1 90 ? 6.767 2.423 -7.853 1.00 75.50 90 ALA A C 1
ATOM 703 O O . ALA A 1 90 ? 5.534 2.441 -7.903 1.00 75.50 90 ALA A O 1
ATOM 704 N N . CYS A 1 91 ? 7.506 2.592 -8.958 1.00 80.81 91 CYS A N 1
ATOM 705 C CA . CYS A 1 91 ? 6.877 2.798 -10.260 1.00 80.81 91 CYS A CA 1
ATOM 706 C C . CYS A 1 91 ? 6.049 1.579 -10.666 1.00 80.81 91 CYS A C 1
ATOM 708 O O . CYS A 1 91 ? 6.426 0.430 -10.436 1.00 80.81 91 CYS A O 1
ATOM 710 N N . GLY A 1 92 ? 4.887 1.844 -11.265 1.00 81.00 92 GLY A N 1
ATOM 711 C CA . GLY A 1 92 ? 4.003 0.793 -11.758 1.00 81.00 92 GLY A CA 1
ATOM 712 C C . GLY A 1 92 ? 3.392 -0.094 -10.670 1.00 81.00 92 GLY A C 1
ATOM 713 O O . GLY A 1 92 ? 2.759 -1.081 -11.023 1.00 81.00 92 GLY A O 1
ATOM 714 N N . MET A 1 93 ? 3.530 0.232 -9.377 1.00 86.81 93 MET A N 1
ATOM 715 C CA . MET A 1 93 ? 3.015 -0.604 -8.285 1.00 86.81 93 MET A CA 1
ATOM 716 C C . MET A 1 93 ? 1.490 -0.745 -8.323 1.00 86.81 93 MET A C 1
ATOM 718 O O . MET A 1 93 ? 0.979 -1.855 -8.232 1.00 86.81 93 MET A O 1
ATOM 722 N N . THR A 1 94 ? 0.759 0.348 -8.545 1.00 87.94 94 THR A N 1
ATOM 723 C CA . THR A 1 94 ? -0.704 0.334 -8.721 1.00 87.94 94 THR A CA 1
ATOM 724 C C . THR A 1 94 ? -1.136 -0.467 -9.949 1.00 87.94 94 THR A C 1
ATOM 726 O O . THR A 1 94 ? -2.096 -1.228 -9.870 1.00 87.94 94 THR A O 1
ATOM 729 N N . ARG A 1 95 ?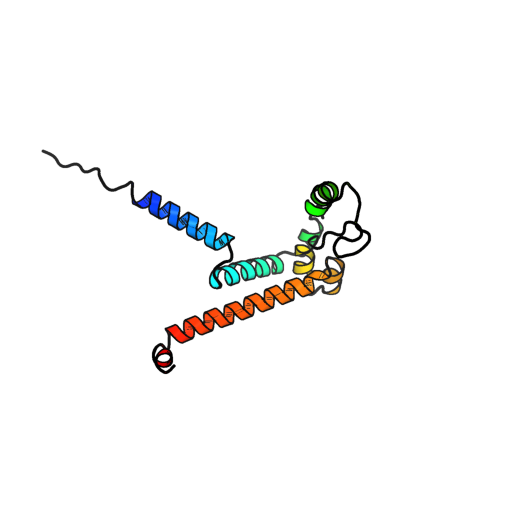 -0.401 -0.365 -11.067 1.00 87.56 95 ARG A N 1
ATOM 730 C CA . ARG A 1 95 ? -0.660 -1.147 -12.292 1.00 87.56 95 ARG A CA 1
ATOM 731 C C . ARG A 1 95 ? -0.387 -2.634 -12.078 1.00 87.56 95 ARG A C 1
ATOM 733 O O . ARG A 1 95 ? -1.200 -3.463 -12.473 1.00 87.56 95 ARG A O 1
ATOM 740 N N . ALA A 1 96 ? 0.727 -2.965 -11.432 1.00 90.69 96 ALA A N 1
ATOM 741 C CA . ALA A 1 96 ? 1.075 -4.335 -11.090 1.00 90.69 96 ALA A CA 1
ATOM 742 C C . ALA A 1 96 ? 0.034 -4.940 -10.140 1.00 90.69 96 ALA A C 1
ATOM 744 O O . ALA A 1 96 ? -0.401 -6.066 -10.357 1.00 90.69 96 ALA A O 1
ATOM 745 N N . LEU A 1 97 ? -0.407 -4.181 -9.130 1.00 91.44 97 LEU A N 1
ATOM 746 C CA . LEU A 1 97 ? -1.416 -4.620 -8.168 1.00 91.44 97 LEU A CA 1
ATOM 747 C C . LEU A 1 97 ? -2.778 -4.839 -8.840 1.00 91.44 97 LEU A C 1
ATOM 749 O O . LEU A 1 97 ? -3.414 -5.857 -8.596 1.00 91.44 97 LEU A O 1
ATOM 753 N N . SER A 1 98 ? -3.190 -3.939 -9.737 1.00 91.62 98 SER A N 1
ATOM 754 C CA . SER A 1 98 ? -4.408 -4.112 -10.538 1.00 91.62 98 SER A CA 1
ATOM 755 C C . SER A 1 98 ? -4.325 -5.357 -11.434 1.00 91.62 98 SER A C 1
ATOM 757 O O . SER A 1 98 ? -5.240 -6.177 -11.404 1.00 91.62 98 SER A O 1
ATOM 759 N N . ARG A 1 99 ? -3.208 -5.588 -12.146 1.00 90.81 99 ARG A N 1
ATOM 760 C CA . ARG A 1 99 ? -3.006 -6.822 -12.938 1.00 90.81 99 ARG A CA 1
ATOM 761 C C . ARG A 1 99 ? -3.050 -8.085 -12.086 1.00 90.81 99 ARG A C 1
ATOM 763 O O . ARG A 1 99 ? -3.658 -9.068 -12.494 1.00 90.81 99 ARG A O 1
ATOM 770 N N . LEU A 1 100 ? -2.465 -8.036 -10.891 1.00 93.44 100 LEU A N 1
ATOM 771 C CA . LEU A 1 100 ? -2.496 -9.141 -9.938 1.00 93.44 100 LEU A CA 1
ATOM 772 C C . LEU A 1 100 ? -3.927 -9.430 -9.451 1.00 93.44 100 LEU A C 1
ATOM 774 O O . LEU A 1 100 ? -4.298 -10.595 -9.351 1.00 93.44 100 LEU A O 1
ATOM 778 N N . MET A 1 101 ? -4.751 -8.398 -9.230 1.00 91.50 101 MET A N 1
ATOM 779 C CA . MET A 1 101 ? -6.180 -8.547 -8.900 1.00 91.50 101 MET A CA 1
ATOM 780 C C . MET A 1 101 ? -7.027 -9.111 -10.044 1.00 91.50 101 MET A C 1
ATOM 782 O O . MET A 1 101 ? -8.013 -9.789 -9.782 1.00 91.50 101 MET A O 1
ATOM 786 N N . HIS A 1 102 ? -6.617 -8.893 -11.293 1.00 92.00 102 HIS A N 1
ATOM 787 C CA . HIS A 1 102 ? -7.272 -9.455 -12.478 1.00 92.00 102 HIS A CA 1
ATOM 788 C C . HIS A 1 102 ? -6.704 -10.827 -12.895 1.00 92.00 102 HIS A C 1
ATOM 790 O O . HIS A 1 102 ? -7.112 -11.378 -13.913 1.00 92.00 102 HIS A O 1
ATOM 796 N N . GLY A 1 103 ? -5.758 -11.388 -12.130 1.00 92.12 103 GLY A N 1
ATOM 797 C CA . GLY A 1 103 ? -5.158 -12.699 -12.400 1.00 92.12 103 GLY A CA 1
ATOM 798 C C . GLY A 1 103 ? -4.036 -12.715 -13.450 1.00 92.12 103 GLY A C 1
ATOM 799 O O . GLY A 1 103 ? -3.506 -13.783 -13.753 1.00 92.12 103 GLY A O 1
ATOM 800 N N . ASP A 1 104 ? -3.606 -11.563 -13.978 1.00 93.19 104 ASP A N 1
ATOM 801 C CA . ASP A 1 104 ? -2.450 -11.465 -14.885 1.00 93.19 104 ASP A CA 1
ATOM 802 C C . ASP A 1 104 ? -1.135 -11.429 -14.085 1.00 93.19 104 ASP A C 1
ATOM 804 O O . ASP A 1 104 ? -0.496 -10.386 -13.910 1.00 93.19 104 ASP A O 1
ATOM 808 N N . PHE A 1 105 ? -0.714 -12.591 -13.579 1.00 93.56 105 PHE A N 1
ATOM 809 C CA . PHE A 1 105 ? 0.511 -12.723 -12.780 1.00 93.56 105 PHE A CA 1
ATOM 810 C C . PHE A 1 105 ? 1.781 -12.379 -13.568 1.00 93.56 105 PHE A C 1
ATOM 812 O O . PHE A 1 105 ? 2.701 -11.757 -13.028 1.00 93.56 105 PHE A O 1
ATOM 819 N N . LYS A 1 106 ? 1.839 -12.760 -14.851 1.00 93.38 106 LYS A N 1
ATOM 820 C CA . LYS A 1 106 ? 3.010 -12.521 -15.709 1.00 93.38 106 LYS A CA 1
ATOM 821 C C . LYS A 1 106 ? 3.160 -11.031 -16.010 1.00 93.38 106 LYS A C 1
ATOM 823 O O . LYS A 1 106 ? 4.254 -10.479 -15.879 1.00 93.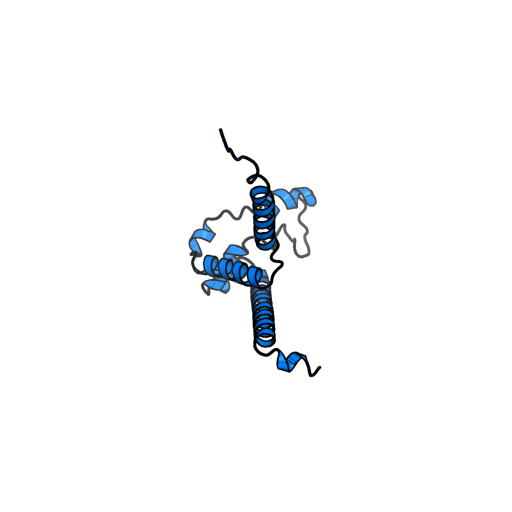38 106 LYS A O 1
ATOM 828 N N . GLY A 1 107 ? 2.065 -10.360 -16.356 1.00 88.31 107 GLY A N 1
ATOM 829 C CA . GLY A 1 107 ? 2.052 -8.918 -16.560 1.00 88.31 107 GLY A CA 1
ATOM 830 C C . GLY A 1 107 ? 2.288 -8.131 -15.275 1.00 88.31 107 GLY A C 1
ATOM 831 O O . GLY A 1 107 ? 2.983 -7.114 -15.314 1.00 88.31 107 GLY A O 1
ATOM 832 N N . ALA A 1 108 ? 1.792 -8.609 -14.130 1.00 90.75 108 ALA A N 1
ATOM 833 C CA . ALA A 1 108 ? 2.076 -8.011 -12.826 1.00 90.75 108 ALA A CA 1
ATOM 834 C C . ALA A 1 108 ? 3.577 -8.060 -12.486 1.00 90.75 108 ALA A C 1
ATOM 836 O O . ALA A 1 108 ? 4.152 -7.032 -12.123 1.00 90.75 108 ALA A O 1
ATOM 837 N N . TYR A 1 109 ? 4.229 -9.213 -12.682 1.00 90.31 109 TYR A N 1
ATOM 838 C CA . TYR A 1 109 ? 5.668 -9.381 -12.449 1.00 90.31 109 TYR A CA 1
ATOM 839 C C . TYR A 1 109 ? 6.522 -8.489 -13.359 1.00 90.31 109 TYR A C 1
ATOM 841 O O . TYR A 1 109 ? 7.488 -7.880 -12.899 1.00 90.31 109 TYR A O 1
ATOM 849 N N . ASN A 1 110 ? 6.139 -8.378 -14.635 1.00 87.75 110 ASN A N 1
ATOM 850 C CA . ASN A 1 110 ? 6.820 -7.513 -15.600 1.00 87.75 110 ASN A CA 1
ATOM 851 C C . ASN A 1 110 ? 6.630 -6.021 -15.289 1.00 87.75 110 ASN A C 1
ATOM 853 O O . ASN A 1 110 ? 7.516 -5.224 -15.582 1.00 87.75 110 ASN A O 1
ATOM 857 N N . CYS A 1 111 ? 5.495 -5.636 -14.694 1.00 84.56 111 CYS A N 1
ATOM 858 C CA . CYS A 1 111 ? 5.252 -4.258 -14.269 1.00 84.56 111 CYS A CA 1
ATOM 859 C C . CYS A 1 111 ? 6.067 -3.893 -13.020 1.00 84.56 111 CYS A C 1
ATOM 861 O O . CYS A 1 111 ? 6.697 -2.837 -12.994 1.00 84.56 111 CYS A O 1
ATOM 863 N N . ASN A 1 112 ? 6.041 -4.733 -11.980 1.00 88.00 112 ASN A N 1
ATOM 864 C CA . ASN A 1 112 ? 6.834 -4.531 -10.769 1.00 88.00 112 ASN A CA 1
ATOM 865 C C . ASN A 1 112 ? 7.000 -5.849 -9.995 1.00 88.00 112 ASN A C 1
ATOM 867 O O . ASN A 1 112 ? 6.035 -6.366 -9.436 1.00 88.00 112 ASN A O 1
ATOM 871 N N . ARG A 1 113 ? 8.233 -6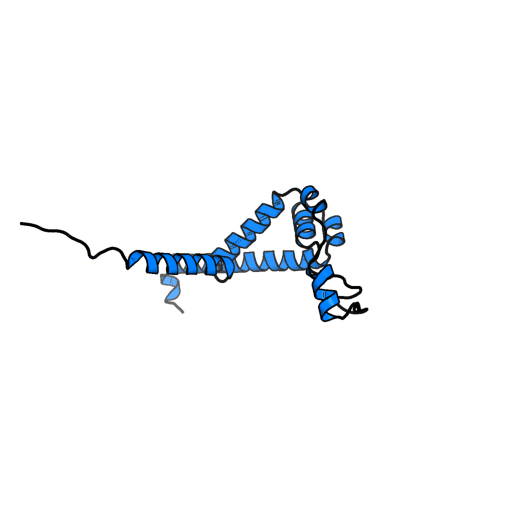.358 -9.871 1.00 88.81 113 ARG A N 1
ATOM 872 C CA . ARG A 1 113 ? 8.522 -7.595 -9.116 1.00 88.81 113 ARG A CA 1
ATOM 873 C C . ARG A 1 113 ? 8.131 -7.518 -7.638 1.00 88.81 113 ARG A C 1
ATOM 875 O O . ARG A 1 113 ? 7.742 -8.531 -7.063 1.00 88.81 113 ARG A O 1
ATOM 882 N N . PHE A 1 114 ? 8.191 -6.334 -7.026 1.00 88.94 114 PHE A N 1
ATOM 883 C CA . PHE A 1 114 ? 7.857 -6.147 -5.611 1.00 88.94 114 PHE A CA 1
ATOM 884 C C . PHE A 1 114 ? 6.359 -6.261 -5.323 1.00 88.94 114 PHE A C 1
ATOM 886 O O . PHE A 1 114 ? 5.980 -6.364 -4.156 1.00 88.94 114 PHE A O 1
ATOM 893 N N . VAL A 1 115 ? 5.502 -6.290 -6.352 1.00 92.00 115 VAL A N 1
ATOM 894 C CA . VAL A 1 115 ? 4.046 -6.367 -6.174 1.00 92.00 115 VAL A CA 1
ATOM 895 C C . VAL A 1 115 ? 3.627 -7.564 -5.322 1.00 92.00 115 VAL A C 1
ATOM 897 O O . VAL A 1 115 ? 2.765 -7.419 -4.464 1.00 92.00 115 VAL A O 1
ATOM 900 N N . PHE A 1 116 ? 4.278 -8.718 -5.482 1.00 93.25 116 PHE A N 1
ATOM 901 C CA . PHE A 1 116 ? 3.947 -9.929 -4.729 1.00 93.25 116 PHE A CA 1
ATOM 902 C C . PHE A 1 116 ? 4.248 -9.781 -3.238 1.00 93.25 116 PHE A C 1
ATOM 904 O O . PHE A 1 116 ? 3.451 -10.194 -2.397 1.00 93.25 116 PHE A O 1
ATOM 911 N N . ILE A 1 117 ? 5.374 -9.145 -2.909 1.00 93.88 117 ILE A N 1
ATOM 912 C CA . ILE A 1 117 ? 5.772 -8.882 -1.524 1.00 93.88 117 ILE A CA 1
ATOM 913 C C . ILE A 1 117 ? 4.794 -7.888 -0.897 1.00 93.88 117 ILE A C 1
ATOM 915 O O . ILE A 1 117 ? 4.242 -8.153 0.169 1.00 93.88 117 ILE A O 1
ATOM 919 N N . VAL A 1 118 ? 4.526 -6.773 -1.582 1.00 91.88 118 VAL A N 1
ATOM 920 C CA . VAL A 1 118 ? 3.614 -5.729 -1.091 1.00 91.88 118 VAL A CA 1
ATOM 921 C C . VAL A 1 118 ? 2.201 -6.276 -0.903 1.00 91.88 118 VAL A C 1
ATOM 923 O O . VAL A 1 118 ? 1.591 -6.051 0.143 1.00 91.88 118 VAL A O 1
ATOM 926 N N . PHE A 1 119 ? 1.701 -7.044 -1.871 1.00 93.38 119 PHE A N 1
ATOM 927 C CA . PHE A 1 119 ? 0.394 -7.684 -1.789 1.00 93.38 119 PHE A CA 1
ATOM 928 C C . PHE A 1 119 ? 0.309 -8.663 -0.610 1.00 93.38 119 PHE A C 1
ATOM 930 O O . PHE A 1 119 ? -0.657 -8.625 0.153 1.00 93.38 119 PHE A O 1
ATOM 937 N N . SER A 1 120 ? 1.351 -9.474 -0.397 1.00 94.06 120 SER A N 1
ATOM 938 C CA . SER A 1 120 ? 1.406 -10.420 0.727 1.00 94.06 120 SER A CA 1
ATOM 939 C C . SER A 1 120 ? 1.410 -9.704 2.079 1.00 94.06 120 SER A C 1
ATOM 941 O O . SER A 1 120 ? 0.666 -10.086 2.982 1.00 94.06 120 SER A O 1
ATOM 943 N N . ILE A 1 121 ? 2.191 -8.627 2.217 1.00 94.06 121 ILE A N 1
ATOM 944 C CA . ILE A 1 121 ? 2.234 -7.812 3.440 1.00 94.06 121 ILE A CA 1
ATOM 945 C C . ILE A 1 121 ? 0.875 -7.152 3.699 1.00 94.06 121 ILE A C 1
ATOM 947 O O . ILE A 1 121 ? 0.397 -7.161 4.835 1.00 94.06 121 ILE A O 1
ATOM 951 N N . MET A 1 122 ? 0.228 -6.613 2.662 1.00 91.44 122 MET A N 1
ATOM 952 C CA . MET A 1 122 ? -1.116 -6.041 2.782 1.00 91.44 122 MET A CA 1
ATOM 953 C C . MET A 1 122 ? -2.139 -7.076 3.257 1.00 91.44 122 MET A C 1
ATOM 955 O O . MET A 1 122 ? -2.881 -6.801 4.202 1.00 91.44 122 MET A O 1
ATOM 959 N N . GLY A 1 123 ? -2.155 -8.264 2.646 1.00 93.38 123 GLY A N 1
ATOM 960 C CA . GLY A 1 123 ? -3.031 -9.360 3.060 1.00 93.38 123 GLY A CA 1
ATOM 961 C C . GLY A 1 123 ? -2.776 -9.777 4.509 1.00 93.38 123 GLY A C 1
ATOM 962 O O . GLY A 1 123 ? -3.711 -9.880 5.303 1.00 93.38 123 GLY A O 1
ATOM 963 N N . PHE A 1 124 ? -1.506 -9.920 4.892 1.00 95.31 124 PHE A N 1
ATOM 964 C CA . PHE A 1 124 ? -1.121 -10.272 6.256 1.00 95.31 124 PHE A CA 1
ATOM 965 C C . PHE A 1 124 ? -1.583 -9.231 7.288 1.00 95.31 124 PHE A C 1
ATOM 967 O O . PHE A 1 124 ? -2.173 -9.590 8.309 1.00 95.31 124 PHE A O 1
ATOM 974 N N . LEU A 1 125 ? -1.388 -7.936 7.015 1.00 92.56 125 LEU A N 1
ATOM 975 C CA . LEU A 1 125 ? -1.850 -6.851 7.889 1.00 92.56 125 LEU A CA 1
ATOM 976 C C . LEU A 1 125 ? -3.375 -6.842 8.049 1.00 92.56 125 LEU A C 1
ATOM 978 O O . LEU A 1 125 ? -3.867 -6.698 9.171 1.00 92.56 125 LEU A O 1
ATOM 982 N N . LEU A 1 126 ? -4.113 -7.034 6.952 1.00 92.81 126 LEU A N 1
ATOM 983 C CA . LEU A 1 126 ? -5.573 -7.126 6.976 1.00 92.81 126 LEU A CA 1
ATOM 984 C C . LEU A 1 126 ? -6.048 -8.293 7.848 1.00 92.81 126 LEU A C 1
ATOM 986 O O . LEU A 1 126 ? -6.917 -8.104 8.701 1.00 92.81 126 LEU A O 1
ATOM 990 N N . ILE A 1 127 ? -5.443 -9.472 7.694 1.00 94.56 127 ILE A N 1
ATOM 991 C CA . ILE A 1 127 ? -5.771 -10.660 8.494 1.00 94.56 127 ILE A CA 1
ATOM 992 C C . ILE A 1 127 ? -5.493 -10.404 9.979 1.00 94.56 127 ILE A C 1
ATOM 994 O O . ILE A 1 127 ? -6.362 -10.645 10.823 1.00 94.56 127 ILE A O 1
ATOM 998 N N . LEU A 1 128 ? -4.318 -9.867 10.319 1.00 93.88 128 LEU A N 1
ATOM 999 C CA . LEU A 1 128 ? -3.970 -9.560 11.709 1.00 93.88 128 LEU A CA 1
ATOM 1000 C C . LEU A 1 128 ? -4.951 -8.574 12.348 1.00 93.88 128 LEU A C 1
ATOM 1002 O O . LEU A 1 128 ? -5.323 -8.735 13.516 1.00 93.88 128 LEU A O 1
ATOM 1006 N N . ASP A 1 129 ? -5.385 -7.559 11.608 1.00 92.75 129 ASP A N 1
ATOM 1007 C CA . ASP A 1 129 ? -6.359 -6.602 12.121 1.00 92.75 129 A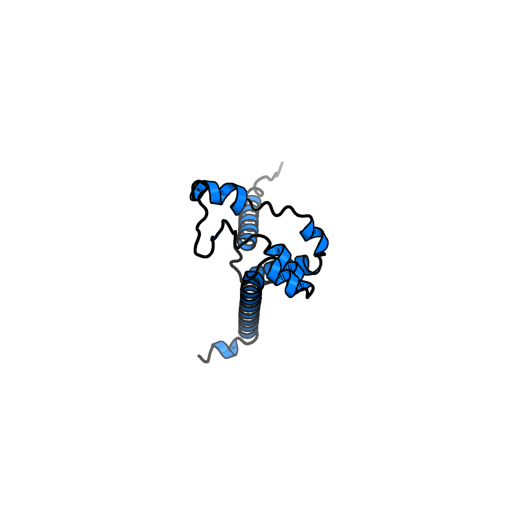SP A CA 1
ATOM 1008 C C . ASP A 1 129 ? -7.748 -7.202 12.274 1.00 92.75 129 ASP A C 1
ATOM 1010 O O . ASP A 1 129 ? -8.417 -6.921 13.273 1.00 92.75 129 ASP A O 1
ATOM 1014 N N . LEU A 1 130 ? -8.171 -8.060 11.345 1.00 92.88 130 LEU A N 1
ATOM 1015 C CA . LEU A 1 130 ? -9.441 -8.775 11.446 1.00 92.88 130 LEU A CA 1
ATOM 1016 C C . LEU A 1 130 ? -9.462 -9.667 12.691 1.00 92.88 130 LEU A C 1
ATOM 1018 O O . LEU A 1 130 ? -10.429 -9.625 13.459 1.00 92.88 130 LEU A O 1
ATOM 1022 N N . ILE A 1 131 ? -8.373 -10.392 12.963 1.00 93.81 131 ILE A N 1
ATOM 1023 C CA . ILE A 1 131 ? -8.222 -11.203 14.181 1.00 93.81 131 ILE A CA 1
ATOM 1024 C C . ILE A 1 131 ? -8.290 -10.312 15.428 1.00 93.81 131 ILE A C 1
ATOM 1026 O O . ILE A 1 131 ? -9.040 -10.609 16.361 1.00 93.81 131 ILE A O 1
ATOM 1030 N N . LYS A 1 132 ? -7.565 -9.184 15.453 1.00 91.75 132 LYS A N 1
ATOM 1031 C CA . LYS A 1 132 ? -7.586 -8.239 16.586 1.00 91.75 132 LYS A CA 1
ATOM 1032 C C . LYS A 1 132 ? -8.981 -7.669 16.839 1.00 91.75 132 LYS A C 1
ATOM 1034 O O . LYS A 1 132 ? -9.387 -7.547 17.996 1.00 91.75 132 LYS A O 1
ATOM 1039 N N . LEU A 1 133 ? -9.722 -7.316 15.789 1.00 89.38 133 LEU A N 1
ATOM 1040 C CA . LEU A 1 133 ? -11.089 -6.812 15.920 1.00 89.38 133 LEU A CA 1
ATOM 1041 C C . LEU A 1 133 ? -12.051 -7.889 16.415 1.00 89.38 133 LEU A C 1
ATOM 1043 O O . LEU A 1 133 ? -12.863 -7.603 17.298 1.00 89.38 133 LEU A O 1
ATOM 1047 N N . THR A 1 134 ? -11.937 -9.108 15.895 1.00 90.25 134 THR A N 1
ATOM 1048 C CA . THR A 1 134 ? -12.766 -10.245 16.312 1.00 90.25 134 THR A CA 1
ATOM 1049 C C . THR A 1 134 ? -12.502 -10.590 17.775 1.00 90.25 134 THR A C 1
ATOM 1051 O O . THR A 1 134 ? -13.446 -10.688 18.554 1.00 90.25 134 THR A O 1
ATOM 1054 N N . ARG A 1 135 ? -11.232 -10.630 18.201 1.00 90.19 135 ARG A N 1
ATOM 1055 C CA . ARG A 1 135 ? -10.844 -10.861 19.602 1.00 90.19 135 ARG A CA 1
ATOM 1056 C C . ARG A 1 135 ? -11.388 -9.786 20.542 1.00 90.19 135 ARG A C 1
ATOM 1058 O O . ARG A 1 135 ? -11.939 -10.116 21.587 1.00 90.19 135 ARG A O 1
ATOM 1065 N N . LYS A 1 136 ? -11.287 -8.507 20.158 1.00 88.25 136 LYS A N 1
ATOM 1066 C CA . LYS A 1 136 ? -11.845 -7.391 20.944 1.00 88.25 136 LYS A CA 1
ATOM 1067 C C . LYS A 1 136 ? -13.368 -7.465 21.055 1.00 88.25 136 LYS A C 1
ATOM 1069 O O . LYS A 1 136 ? -13.910 -7.173 22.117 1.00 88.25 136 LYS A O 1
ATOM 1074 N N . ARG A 1 137 ? -14.070 -7.839 19.977 1.00 87.56 137 ARG A N 1
ATOM 1075 C CA . ARG A 1 137 ? -15.525 -8.060 20.025 1.00 87.56 137 ARG A CA 1
ATOM 1076 C C . ARG A 1 137 ? -15.872 -9.247 20.922 1.00 87.56 137 ARG A C 1
ATOM 1078 O O . ARG A 1 137 ? -16.755 -9.100 21.755 1.00 87.56 137 ARG A O 1
ATOM 1085 N N . TYR A 1 138 ? -15.150 -10.361 20.804 1.00 88.00 138 TYR A N 1
ATOM 1086 C CA . TYR A 1 138 ? -15.351 -11.552 21.634 1.00 88.00 138 TYR A CA 1
ATOM 1087 C C . TYR A 1 138 ? -15.206 -11.241 23.131 1.00 88.00 138 TYR A C 1
ATOM 1089 O O . TYR A 1 138 ? -16.099 -11.559 23.907 1.00 88.00 138 TYR A O 1
ATOM 1097 N N . GLN A 1 139 ? -14.143 -10.533 23.529 1.00 87.38 139 GLN A N 1
ATOM 1098 C CA . GLN A 1 139 ? -13.934 -10.091 24.918 1.00 87.38 139 GLN A CA 1
ATOM 1099 C C . GLN A 1 139 ? -15.057 -9.183 25.429 1.00 87.38 139 GLN A C 1
ATOM 1101 O O . GLN A 1 139 ? -15.470 -9.285 26.578 1.00 87.38 139 GLN A O 1
ATOM 1106 N N . LYS A 1 140 ? -15.585 -8.307 24.566 1.00 87.12 140 LYS A N 1
ATOM 1107 C CA . LYS A 1 140 ? -16.703 -7.431 24.925 1.00 87.12 140 LYS A CA 1
ATOM 1108 C C . LYS A 1 140 ? -18.018 -8.201 25.113 1.00 87.12 140 LYS A C 1
ATOM 1110 O O . LYS A 1 140 ? -18.830 -7.788 25.932 1.00 87.12 140 LYS A O 1
ATOM 1115 N N . VAL A 1 141 ? -18.235 -9.271 24.345 1.00 86.56 141 VAL A N 1
ATOM 1116 C CA . VAL A 1 141 ? -19.441 -10.116 24.428 1.00 86.56 141 VAL A CA 1
ATOM 1117 C C . VAL A 1 141 ? -19.373 -11.084 25.615 1.00 86.56 141 VAL A C 1
ATOM 1119 O O . VAL A 1 141 ? -20.390 -11.294 26.263 1.00 86.56 141 VAL A O 1
ATOM 1122 N N . ASN A 1 142 ? -18.188 -11.612 25.944 1.00 76.69 142 ASN A N 1
ATOM 1123 C CA . ASN A 1 142 ? -17.967 -12.546 27.056 1.00 76.69 142 ASN A CA 1
ATOM 1124 C C . ASN A 1 142 ? -17.055 -11.942 28.146 1.00 76.69 142 ASN A C 1
ATOM 1126 O O . ASN A 1 142 ? -15.916 -12.389 28.315 1.00 76.69 142 ASN A O 1
ATOM 1130 N N . PRO A 1 143 ? -17.533 -10.945 28.917 1.00 71.25 143 PRO A N 1
ATOM 1131 C CA . PRO A 1 143 ? -16.725 -10.283 29.943 1.00 71.25 143 PRO A CA 1
ATOM 1132 C C . PRO A 1 143 ? -16.348 -11.209 31.112 1.00 71.25 143 PRO A C 1
ATOM 1134 O O . PRO A 1 143 ? -15.318 -10.996 31.747 1.00 71.25 143 PRO A O 1
ATOM 1137 N N . GLN A 1 144 ? -17.127 -12.269 31.377 1.00 63.59 144 GLN A N 1
ATOM 1138 C CA . GLN A 1 144 ? -16.867 -13.196 32.490 1.00 63.59 144 GLN A CA 1
ATOM 1139 C C . GLN A 1 144 ? -15.568 -14.000 32.329 1.00 63.59 144 GLN A C 1
ATOM 1141 O O . GLN A 1 144 ? -14.956 -14.393 33.315 1.00 63.59 144 GLN A O 1
ATOM 1146 N N . GLN A 1 145 ? -15.079 -14.173 31.100 1.00 61.12 145 GLN A N 1
ATOM 1147 C CA . GLN A 1 145 ? -13.841 -14.909 30.828 1.00 61.12 145 GLN A CA 1
ATOM 1148 C C . GLN A 1 145 ? -12.576 -14.059 31.038 1.00 61.12 145 GLN A C 1
ATOM 1150 O O . GLN A 1 145 ? -11.460 -14.568 30.954 1.00 61.12 145 GLN A O 1
ATOM 1155 N N . GLN A 1 146 ? -12.742 -12.762 31.316 1.00 60.72 146 GLN A N 1
ATOM 1156 C CA . GLN A 1 146 ? -11.648 -11.824 31.560 1.00 60.72 146 GLN A CA 1
ATOM 1157 C C . GLN A 1 146 ? -11.282 -11.708 33.050 1.00 60.72 146 GLN A C 1
ATOM 1159 O O . GLN A 1 146 ? -10.228 -11.164 33.358 1.00 60.72 146 GLN A O 1
ATOM 1164 N N . SER A 1 147 ? -12.109 -12.256 33.951 1.00 48.88 147 SER A N 1
ATOM 1165 C CA . SER A 1 147 ? -11.871 -12.262 35.404 1.00 48.88 147 SER A CA 1
ATOM 1166 C C . SER A 1 147 ? -11.125 -13.504 35.920 1.00 48.88 147 SER A C 1
ATOM 1168 O O . SER A 1 147 ? -10.806 -13.559 37.102 1.00 48.88 147 SER A O 1
ATOM 1170 N N . CYS A 1 148 ? -10.854 -14.502 35.069 1.00 53.38 148 CYS A N 1
ATOM 1171 C CA . CYS A 1 148 ? -10.143 -15.737 35.441 1.00 53.38 148 CYS A CA 1
ATOM 1172 C C . CYS A 1 148 ? -8.690 -15.774 34.928 1.00 53.38 148 CYS A C 1
ATOM 1174 O O . CYS A 1 148 ? -8.187 -16.842 34.575 1.00 53.38 148 CYS A O 1
ATOM 1176 N N . LYS A 1 149 ? -8.030 -14.616 34.830 1.00 46.53 149 LYS A N 1
ATOM 1177 C CA . LYS A 1 149 ? -6.599 -14.498 34.530 1.00 46.53 149 LYS A CA 1
ATOM 1178 C C . LYS A 1 149 ? -5.910 -13.590 35.527 1.00 46.53 149 LYS A C 1
ATOM 1180 O O . LYS A 1 149 ? -6.543 -12.581 35.901 1.00 46.53 149 LYS A O 1
#

Foldseek 3Di:
DDDDDDDDPDPVVVVVVVVVVVVVCCLVVCPALVSVLVVLVVLLVVLLPDDLVVVVPPPLPDCCLPPVCCVVVVPDQDCDDPCHPSDDQCGQLSSLSSCVSVVVPVVSCVSHVCNVVVVVVSVVSSVVSVVVVVVVVVCVVCVVVVVPD

Secondary structure (DSSP, 8-state):
--------SSHHHHHHHHHHHHHHHHHHTT-SHHHHHHHHHHHHHHHHHS-HHHHHHS----HIIIIIHHHHTTTPPBSSSTTBTT--TTTTHHHHHHHHHTT-HHHHHHH-TTHHHHHHHHHHHHHHHHHHHHHHHHHHH-GGGGS--

pLDDT: mean 78.03, std 14.29, range [39.94, 95.31]

Solvent-accessible surface area (backbone atoms only — not comparable to full-atom values): 8645 Å² total; per-residue (Å²): 141,79,92,84,90,86,87,88,72,76,69,62,57,60,53,50,51,53,52,50,51,48,52,53,46,47,63,74,60,50,74,45,59,70,51,34,44,52,52,55,49,51,52,51,50,50,36,59,70,46,62,61,67,67,56,65,72,50,74,88,75,40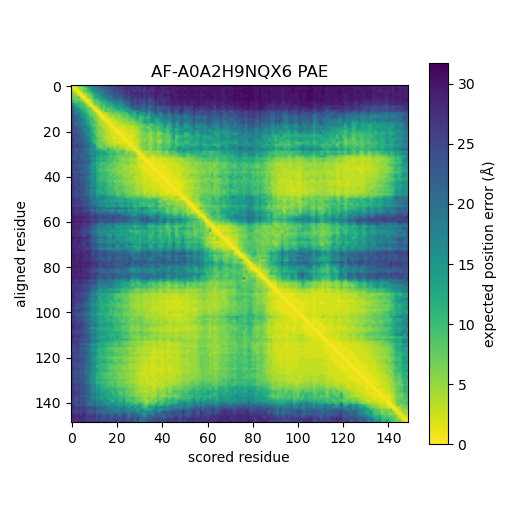,58,57,54,76,49,48,45,40,69,75,44,73,70,54,57,42,87,63,71,82,46,28,74,58,41,54,83,70,48,47,38,70,48,9,44,22,25,47,63,73,66,38,56,68,60,10,45,73,48,23,71,60,36,62,57,53,51,51,52,52,51,50,54,46,51,54,35,51,52,53,51,52,52,53,50,50,48,70,75,46,57,77,73,67,74,81,114

Sequence (149 aa):
MGRLGLNFFPLNISIAANKVKKIIFDFLSFNTPKIRIFNLSSILLFLAILPTDYLSYLPSGCIFKNFILPLIFNKNCLDTGILAGCSCPACGMTRALSRLMHGDFKGAYNCNRFVFIVFSIMGFLLILDLIKLTRKRYQKVNPQQQSCK

Radius of gyration: 24.14 Å; Cα contacts (8 Å, |Δi|>4): 103; chains: 1; bounding box: 66×60×56 Å

Mean predicted aligned error: 12.22 Å